Protein AF-A0A960YLD1-F1 (afdb_monomer)

pLDDT: mean 91.47, std 7.97, range [63.34, 98.31]

Foldseek 3Di:
DVVVVVVVVVVVVVVVLVVQQVVCCVPPVGRDPVVVVVVVVVVVVVVVVVVVCQQQDWDDDPPDIDGHHDDDDDDDDDDDDD

Secondary structure (DSSP, 8-state):
-HHHHHHHHHHHHHHHHHHHHHHHHHHHS--SHHHHHHHHHHHHHHHHHHHHHHHH-EEEETTEEEE-SS------PPPPP-

Nearest PDB structures (foldseek):
  5by8-assembly1_B  TM=2.749E-01  e=9.195E+00  Aspergillus nidulans FGSC A4

Solvent-accessible surface area (backbone atoms only — not comparable to full-atom values): 5002 Å² total; per-residue (Å²): 107,74,67,59,55,49,50,53,50,52,49,53,52,50,53,51,54,51,52,53,34,49,50,32,33,73,78,69,72,43,56,49,74,68,53,51,51,51,52,52,53,51,52,53,50,54,48,52,50,53,52,50,51,59,38,64,35,70,48,78,57,92,95,44,78,46,73,41,60,96,72,92,84,85,86,85,79,80,80,79,85,129

Radius of gyration: 28.7 Å; Cα contacts (8 Å, |Δi|>4): 29; chains: 1; bounding box: 50×19×95 Å

Mean predicted aligned error: 8.58 Å

Sequence (82 aa):
MAEEDLLKSLESQLITLYAEKELLQVELGVSSATEIIALIKSMEAQLVDLYADRENAIVIDGNRITIAGAKKIFVRKRKSAS

Structure (mmCIF, N/CA/C/O backbone):
data_AF-A0A960YLD1-F1
#
_entry.id   AF-A0A960YLD1-F1
#
loop_
_atom_site.group_PDB
_atom_site.id
_atom_site.type_symbol
_atom_site.label_atom_id
_atom_site.label_alt_id
_atom_site.label_comp_id
_atom_site.label_asym_id
_atom_site.label_entity_id
_atom_site.label_seq_id
_atom_site.pdbx_PDB_ins_code
_atom_site.Cartn_x
_atom_site.Cartn_y
_atom_site.Cartn_z
_atom_site.occupancy
_atom_site.B_iso_or_equiv
_atom_site.auth_seq_id
_atom_site.auth_comp_id
_atom_site.auth_asym_id
_atom_site.auth_atom_id
_atom_site.pdbx_PDB_model_num
ATOM 1 N N . MET A 1 1 ? -15.915 -4.477 42.077 1.00 63.88 1 MET A N 1
ATOM 2 C CA . MET A 1 1 ? -14.728 -3.639 41.793 1.00 63.88 1 MET A CA 1
ATOM 3 C C . MET A 1 1 ? -13.873 -4.260 40.696 1.00 63.88 1 MET A C 1
ATOM 5 O O . MET A 1 1 ? -13.947 -3.747 39.597 1.00 63.88 1 MET A O 1
ATOM 9 N N . ALA A 1 2 ? -13.198 -5.400 40.901 1.00 83.94 2 ALA A N 1
ATOM 10 C CA . ALA A 1 2 ? -12.309 -5.986 39.878 1.00 83.94 2 ALA A CA 1
ATOM 11 C C . ALA A 1 2 ? -12.960 -6.263 38.500 1.00 83.94 2 ALA A C 1
ATOM 13 O O . ALA A 1 2 ? -12.329 -6.061 37.469 1.00 83.94 2 ALA A O 1
ATOM 14 N N . GLU A 1 3 ? -14.220 -6.700 38.472 1.00 90.31 3 GLU A N 1
ATOM 15 C CA . GLU A 1 3 ? -14.958 -6.955 37.223 1.00 90.31 3 GLU A CA 1
ATOM 16 C C . GLU A 1 3 ? -15.319 -5.665 36.469 1.00 90.31 3 GLU A C 1
ATOM 18 O O . GLU A 1 3 ? -15.251 -5.610 35.244 1.00 90.31 3 GLU A O 1
ATOM 23 N N . GLU A 1 4 ? -15.637 -4.598 37.201 1.00 92.44 4 GLU A N 1
ATOM 24 C CA . GLU A 1 4 ? -15.991 -3.304 3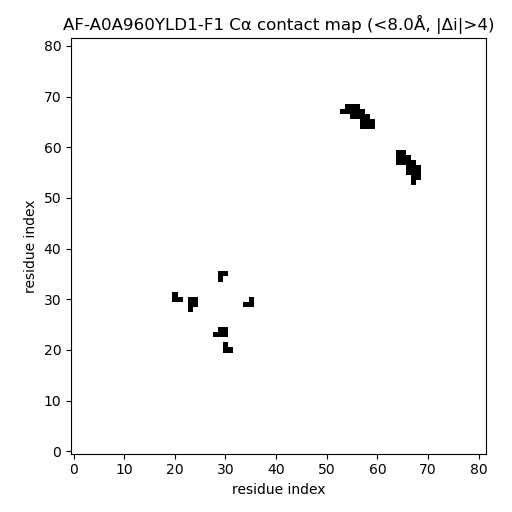6.616 1.00 92.44 4 GLU A CA 1
ATOM 25 C C . GLU A 1 4 ? -14.756 -2.584 36.057 1.00 92.44 4 GLU A C 1
ATOM 27 O O . GLU A 1 4 ? -14.817 -1.962 34.997 1.00 92.44 4 GLU A O 1
ATOM 32 N N . ASP A 1 5 ? -13.614 -2.725 36.732 1.00 94.38 5 ASP A N 1
ATOM 33 C CA . ASP A 1 5 ? -12.332 -2.205 36.257 1.00 94.38 5 ASP A CA 1
ATOM 34 C C . ASP A 1 5 ? -11.852 -2.958 35.002 1.00 94.38 5 ASP A C 1
ATOM 36 O O . ASP A 1 5 ? -11.341 -2.344 34.061 1.00 94.38 5 ASP A O 1
ATOM 40 N N . LEU A 1 6 ? -12.080 -4.278 34.940 1.00 95.31 6 LEU A N 1
ATOM 41 C CA . LEU A 1 6 ? -11.806 -5.086 33.749 1.00 95.31 6 LEU A CA 1
ATOM 42 C C . LEU A 1 6 ? -12.678 -4.655 32.561 1.00 95.31 6 LEU A C 1
ATOM 44 O O . LEU A 1 6 ? -12.156 -4.471 31.462 1.00 95.31 6 LEU A O 1
ATOM 48 N N . LEU A 1 7 ? -13.981 -4.450 32.778 1.00 96.12 7 LEU A N 1
ATOM 49 C CA . LEU A 1 7 ? -14.903 -3.981 31.738 1.00 96.12 7 LEU A CA 1
ATOM 50 C C . LEU A 1 7 ? -14.478 -2.622 31.168 1.00 96.12 7 LEU A C 1
ATOM 52 O O . LEU A 1 7 ? -14.390 -2.478 29.951 1.00 96.12 7 LEU A O 1
ATOM 56 N N . LYS A 1 8 ? -14.121 -1.663 32.031 1.00 95.25 8 LYS A N 1
ATOM 57 C CA . LYS A 1 8 ? -13.622 -0.341 31.606 1.00 95.25 8 LYS A CA 1
ATOM 58 C C . LYS A 1 8 ? -12.322 -0.439 30.805 1.00 95.25 8 LYS A C 1
ATOM 60 O O . LYS A 1 8 ? -12.133 0.295 29.836 1.00 95.25 8 LYS A O 1
ATOM 65 N N . SER A 1 9 ? -11.422 -1.353 31.178 1.00 95.81 9 SER A N 1
ATOM 66 C CA . SER A 1 9 ? -10.184 -1.588 30.425 1.00 95.81 9 SER A CA 1
ATOM 67 C C . SER A 1 9 ? -10.460 -2.142 29.025 1.00 95.81 9 SER A C 1
ATOM 69 O O . SER A 1 9 ? -9.879 -1.660 28.052 1.00 95.81 9 SER A O 1
ATOM 71 N N . LEU A 1 10 ? -11.362 -3.120 28.906 1.00 97.00 10 LEU A N 1
ATOM 72 C CA . LEU A 1 10 ? -11.740 -3.706 27.618 1.00 97.00 10 LEU A CA 1
ATOM 73 C C . LEU A 1 10 ? -12.470 -2.699 26.720 1.00 97.00 10 LEU A C 1
ATOM 75 O O . LEU A 1 10 ? -12.201 -2.646 25.522 1.00 97.00 10 LEU A O 1
ATOM 79 N N . GLU A 1 11 ? -13.342 -1.869 27.293 1.00 97.44 11 GLU A N 1
ATOM 80 C CA . GLU A 1 11 ? -14.016 -0.785 26.573 1.00 97.44 11 GLU A CA 1
ATOM 81 C C . GLU A 1 11 ? -13.005 0.223 26.010 1.00 97.44 11 GLU A C 1
ATOM 83 O O . GLU A 1 11 ? -13.042 0.540 24.823 1.00 97.44 11 GLU A O 1
ATOM 88 N N . SER A 1 12 ? -12.039 0.654 26.825 1.00 97.62 12 SER A N 1
ATOM 89 C CA . SER A 1 12 ? -10.967 1.557 26.389 1.00 97.62 12 SER A CA 1
ATOM 90 C C . SER A 1 12 ? -10.120 0.961 25.253 1.00 97.62 12 SER A C 1
ATOM 92 O O . SER A 1 12 ? -9.812 1.640 24.268 1.00 97.62 12 SER A O 1
ATOM 94 N N . GLN A 1 13 ? -9.796 -0.335 25.337 1.00 97.88 13 GLN A N 1
ATOM 95 C CA . GLN A 1 13 ? -9.078 -1.046 24.274 1.00 97.88 13 GLN A CA 1
ATOM 96 C C . GLN A 1 13 ? -9.896 -1.125 22.979 1.00 97.88 13 GLN A C 1
ATOM 98 O O . GLN A 1 13 ? -9.345 -0.915 21.900 1.00 97.88 13 GLN A O 1
ATOM 103 N N . LEU A 1 14 ? -11.206 -1.377 23.066 1.00 98.19 14 LEU A N 1
ATOM 104 C CA . LEU A 1 14 ? -12.089 -1.392 21.898 1.00 98.19 14 LEU A CA 1
ATOM 105 C C . LEU A 1 14 ? -12.204 -0.011 21.253 1.00 98.19 14 LEU A C 1
ATOM 107 O O . LEU A 1 14 ? -12.089 0.090 20.035 1.00 98.19 14 LEU A O 1
ATOM 111 N N . ILE A 1 15 ? -12.392 1.043 22.050 1.00 98.25 15 ILE A N 1
ATOM 112 C CA . ILE A 1 15 ? -12.455 2.423 21.549 1.00 98.25 15 ILE A CA 1
ATOM 113 C C . ILE A 1 15 ? -11.171 2.765 20.793 1.00 98.25 15 ILE A C 1
ATOM 115 O O . ILE A 1 15 ? -11.235 3.260 19.670 1.00 98.25 15 ILE A O 1
ATOM 119 N N . THR A 1 16 ? -10.016 2.449 21.380 1.00 98.25 16 THR A N 1
ATOM 120 C CA . THR A 1 16 ? -8.710 2.684 20.752 1.00 98.25 16 THR A CA 1
ATOM 121 C C . THR A 1 16 ? -8.588 1.917 19.436 1.00 98.25 16 THR A C 1
ATOM 123 O O . THR A 1 16 ? -8.270 2.507 18.407 1.00 98.25 16 THR A O 1
ATOM 126 N N . LEU A 1 17 ? -8.932 0.625 19.432 1.00 97.62 17 LEU A N 1
ATOM 127 C CA . LEU A 1 17 ? -8.863 -0.217 18.237 1.00 97.62 17 LEU A CA 1
ATOM 128 C C . LEU A 1 17 ? -9.764 0.297 17.102 1.00 97.62 17 LEU A C 1
ATOM 130 O O . LEU A 1 17 ? -9.373 0.267 15.935 1.00 97.62 17 LEU A O 1
ATOM 134 N N . TYR A 1 18 ? -10.974 0.761 17.421 1.00 98.00 18 TYR A N 1
ATOM 135 C CA . TYR A 1 18 ? -11.879 1.315 16.415 1.00 98.00 18 TYR A CA 1
ATOM 136 C C . TYR A 1 18 ? -11.423 2.682 15.911 1.00 98.00 18 TYR A C 1
ATOM 138 O O . TYR A 1 18 ? -11.535 2.937 14.715 1.00 98.00 18 TYR A O 1
ATOM 146 N N . ALA A 1 19 ? -10.863 3.528 16.776 1.00 98.31 19 ALA A N 1
ATOM 147 C CA . ALA A 1 19 ? -10.292 4.806 16.364 1.00 98.31 19 ALA A CA 1
ATOM 148 C C . ALA A 1 19 ? -9.105 4.615 15.403 1.00 98.31 19 ALA A C 1
ATOM 150 O O . ALA A 1 19 ? -9.021 5.298 14.385 1.00 98.31 19 ALA A O 1
ATOM 151 N N . GLU A 1 20 ? -8.225 3.649 15.677 1.00 98.12 20 GLU A N 1
ATOM 152 C CA . GLU A 1 20 ? -7.119 3.295 14.779 1.00 98.12 20 GLU A CA 1
ATOM 153 C C . GLU A 1 20 ? -7.621 2.765 13.432 1.00 98.12 20 GLU A C 1
ATOM 155 O O . GLU A 1 20 ? -7.118 3.161 12.380 1.00 98.12 20 GLU A O 1
ATOM 160 N N . LYS A 1 21 ? -8.643 1.900 13.438 1.00 98.06 21 LYS A N 1
ATOM 161 C CA . LYS A 1 21 ? -9.256 1.401 12.200 1.00 98.06 21 LYS A CA 1
ATOM 162 C C . LYS A 1 21 ? -9.908 2.501 11.375 1.00 98.06 21 LYS A C 1
ATOM 164 O O . LYS A 1 21 ? -9.758 2.488 10.156 1.00 98.06 21 LYS A O 1
ATOM 169 N N . GLU A 1 22 ? -10.608 3.428 12.019 1.00 98.25 22 GLU A N 1
ATOM 170 C CA . GLU A 1 22 ? -11.224 4.568 11.341 1.00 98.25 22 GLU A CA 1
ATOM 171 C C . GLU A 1 22 ? -10.156 5.459 10.705 1.00 98.25 22 GLU A C 1
ATOM 173 O O . GLU A 1 22 ? -10.268 5.810 9.535 1.00 98.25 22 GLU A O 1
ATOM 178 N N . LEU A 1 23 ? -9.070 5.746 11.42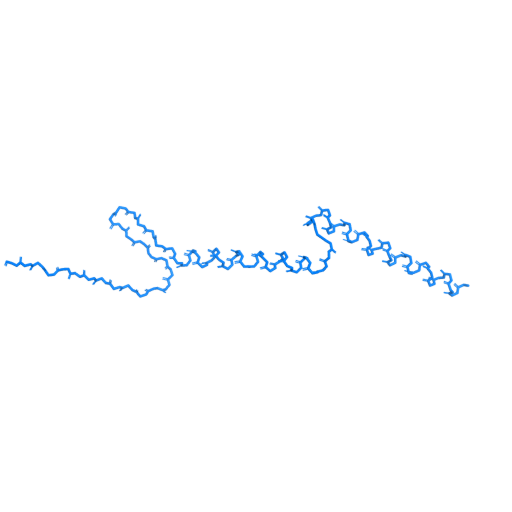9 1.00 98.31 23 LEU A N 1
ATOM 179 C CA . LEU A 1 23 ? -7.943 6.502 10.888 1.00 98.31 23 LEU A CA 1
ATOM 180 C C . LEU A 1 23 ? -7.360 5.827 9.638 1.00 98.31 23 LEU A C 1
ATOM 182 O O . LEU A 1 23 ? -7.166 6.484 8.620 1.00 98.31 23 LEU A O 1
ATOM 186 N N . LEU A 1 24 ? -7.121 4.512 9.688 1.00 98.31 24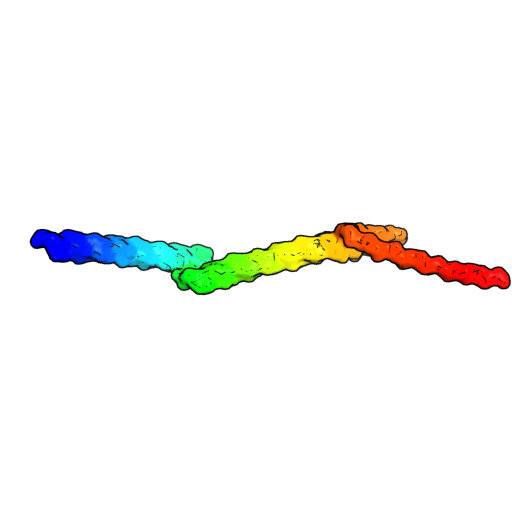 LEU A N 1
ATOM 187 C CA . LEU A 1 24 ? -6.629 3.753 8.534 1.00 98.31 24 LEU A CA 1
ATOM 188 C C . LEU A 1 24 ? -7.612 3.817 7.357 1.00 98.31 24 LEU A C 1
ATOM 190 O O . LEU A 1 24 ? -7.203 4.042 6.219 1.00 98.31 24 LEU A O 1
ATOM 194 N N . GLN A 1 25 ? -8.910 3.684 7.630 1.00 97.94 25 GLN A N 1
ATOM 195 C CA . GLN A 1 25 ? -9.946 3.769 6.607 1.00 97.94 25 GLN A CA 1
ATOM 196 C C . GLN A 1 25 ? -10.005 5.155 5.951 1.00 97.94 25 GLN A C 1
ATOM 198 O O . GLN A 1 25 ? -10.152 5.237 4.734 1.00 97.94 25 GLN A O 1
ATOM 203 N N . VAL A 1 26 ? -9.885 6.229 6.734 1.00 98.12 26 VAL A N 1
ATOM 204 C CA . VAL A 1 26 ? -9.921 7.615 6.249 1.00 98.12 26 VAL A CA 1
ATOM 205 C C . VAL A 1 26 ? -8.670 7.955 5.438 1.00 98.12 26 VAL A C 1
ATOM 207 O O . VAL A 1 26 ? -8.786 8.517 4.352 1.00 98.12 26 VAL A O 1
ATOM 210 N N . GLU A 1 27 ? -7.486 7.592 5.934 1.00 98.00 27 GLU A N 1
ATOM 211 C CA . GLU A 1 27 ? -6.211 7.984 5.321 1.00 98.00 27 GLU A CA 1
ATOM 212 C C . GLU A 1 27 ? -5.812 7.087 4.142 1.00 98.00 27 GLU A C 1
ATOM 214 O O . GLU A 1 27 ? -5.250 7.560 3.155 1.00 98.00 27 GLU A O 1
ATOM 219 N N . LEU A 1 28 ? -6.085 5.782 4.233 1.00 96.69 28 LEU A N 1
ATOM 220 C CA . LEU A 1 28 ? -5.622 4.787 3.258 1.00 96.69 28 LEU A CA 1
ATOM 221 C C . LEU A 1 28 ? -6.760 4.172 2.435 1.00 96.69 28 LEU A C 1
ATOM 223 O O . LEU A 1 28 ? -6.493 3.450 1.475 1.00 96.69 28 LEU A O 1
ATOM 227 N N . GLY A 1 29 ? -8.023 4.399 2.810 1.00 96.81 29 GLY A N 1
ATOM 228 C CA . GLY A 1 29 ? -9.179 3.742 2.189 1.00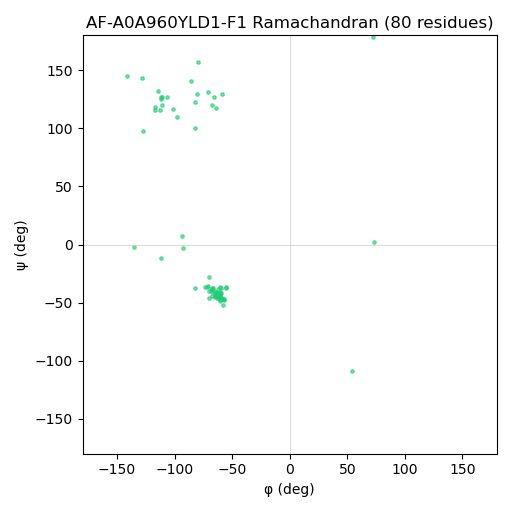 96.81 29 GLY A CA 1
ATOM 229 C C . GLY A 1 29 ? -9.332 2.262 2.560 1.00 96.81 29 GLY A C 1
ATOM 230 O O . GLY A 1 29 ? -10.253 1.607 2.071 1.00 96.81 29 GLY A O 1
ATOM 231 N N . VAL A 1 30 ? -8.456 1.732 3.419 1.00 96.94 30 VAL A N 1
ATOM 232 C CA . VAL A 1 30 ? -8.430 0.335 3.869 1.00 96.94 30 VAL A CA 1
ATOM 233 C C . VAL A 1 30 ? -8.071 0.271 5.349 1.00 96.94 30 VAL A C 1
ATOM 235 O O . VAL A 1 30 ? -7.256 1.049 5.831 1.00 96.94 30 VAL A O 1
ATOM 238 N N . SER A 1 31 ? -8.647 -0.680 6.079 1.00 96.75 31 SER A N 1
ATOM 239 C CA . SER A 1 31 ? -8.461 -0.795 7.537 1.00 96.75 31 SER A CA 1
ATOM 240 C C . SER A 1 31 ? -8.195 -2.223 8.014 1.00 96.75 31 SER A C 1
ATOM 242 O O . SER A 1 31 ? -7.962 -2.456 9.205 1.00 96.75 31 SER A O 1
ATOM 244 N N . SER A 1 32 ? -8.195 -3.205 7.105 1.00 97.06 32 SER A N 1
ATOM 245 C CA . SER A 1 32 ? -7.748 -4.555 7.432 1.00 97.06 32 SER A CA 1
ATOM 246 C C . SER A 1 32 ? -6.233 -4.684 7.270 1.00 97.06 32 SER A C 1
ATOM 248 O O . SER A 1 32 ? -5.638 -4.188 6.312 1.00 97.06 32 SER A O 1
ATOM 250 N N . ALA A 1 33 ? -5.596 -5.420 8.183 1.00 96.25 33 ALA A N 1
ATOM 251 C CA . ALA A 1 33 ? -4.162 -5.692 8.100 1.00 96.25 33 ALA A CA 1
ATOM 252 C C . ALA A 1 33 ? -3.772 -6.342 6.758 1.00 96.25 33 ALA A C 1
ATOM 254 O O . ALA A 1 33 ? -2.731 -6.029 6.190 1.00 96.25 33 ALA A O 1
ATOM 255 N N . THR A 1 34 ? -4.624 -7.219 6.221 1.00 97.94 34 THR A N 1
ATOM 256 C CA . THR A 1 34 ? -4.410 -7.884 4.930 1.00 97.94 34 THR A CA 1
ATOM 257 C C . THR A 1 34 ? -4.405 -6.912 3.756 1.00 97.94 34 THR A C 1
ATOM 259 O O . THR A 1 34 ? -3.540 -7.024 2.889 1.00 97.94 34 THR A O 1
ATOM 262 N N . GLU A 1 35 ? -5.328 -5.950 3.729 1.00 97.62 35 GLU A N 1
ATOM 263 C CA . GLU A 1 35 ? -5.385 -4.937 2.671 1.00 97.62 35 GLU A CA 1
ATOM 264 C C . GLU A 1 35 ? -4.219 -3.959 2.776 1.00 97.62 35 GLU A C 1
ATOM 266 O O . GLU A 1 35 ? -3.615 -3.632 1.760 1.00 97.62 35 GLU A O 1
ATOM 271 N N . ILE A 1 36 ? -3.839 -3.557 3.992 1.00 97.75 36 ILE A N 1
ATOM 272 C CA . ILE A 1 36 ? -2.682 -2.681 4.220 1.00 97.75 36 ILE A CA 1
ATOM 273 C C . ILE A 1 36 ? -1.393 -3.355 3.730 1.00 97.75 36 ILE A C 1
ATOM 275 O O . ILE A 1 36 ? -0.597 -2.742 3.021 1.00 97.75 36 ILE A O 1
ATOM 279 N N . ILE A 1 37 ? -1.199 -4.642 4.040 1.00 98.25 37 ILE A N 1
ATOM 280 C CA . ILE A 1 37 ? -0.050 -5.413 3.540 1.00 98.25 37 ILE A CA 1
ATOM 281 C C . ILE A 1 37 ? -0.080 -5.506 2.010 1.00 98.25 37 ILE A C 1
ATOM 283 O O . ILE A 1 37 ? 0.961 -5.371 1.367 1.00 98.25 37 ILE A O 1
ATOM 287 N N . ALA A 1 38 ? -1.250 -5.749 1.414 1.00 97.94 38 ALA A N 1
ATOM 288 C CA . ALA A 1 38 ? -1.391 -5.819 -0.038 1.00 97.94 38 ALA A CA 1
ATOM 289 C C . ALA A 1 38 ? -1.075 -4.472 -0.708 1.00 97.94 38 ALA A C 1
ATOM 291 O O . ALA A 1 38 ? -0.361 -4.447 -1.711 1.00 97.94 38 ALA A O 1
ATOM 292 N N . LEU A 1 39 ? -1.541 -3.365 -0.121 1.00 97.62 39 LEU A N 1
ATOM 293 C CA . LEU A 1 39 ? -1.259 -2.009 -0.578 1.00 97.62 39 LEU A CA 1
ATOM 294 C C . LEU A 1 39 ? 0.251 -1.750 -0.598 1.00 97.62 39 LEU A C 1
ATOM 296 O O . LEU A 1 39 ? 0.792 -1.416 -1.651 1.00 97.62 39 LEU A O 1
ATOM 300 N N . ILE A 1 40 ? 0.947 -2.008 0.514 1.00 97.38 40 ILE A N 1
ATOM 301 C CA . ILE A 1 40 ? 2.402 -1.806 0.616 1.00 97.38 40 ILE A CA 1
ATOM 302 C C . ILE A 1 40 ? 3.151 -2.662 -0.411 1.00 97.38 40 ILE A C 1
ATOM 304 O O . ILE A 1 40 ? 3.980 -2.142 -1.154 1.00 97.38 40 ILE A O 1
ATOM 308 N N . LYS A 1 41 ? 2.812 -3.950 -0.535 1.00 98.06 41 LYS A N 1
ATOM 309 C CA . LYS A 1 41 ? 3.444 -4.838 -1.526 1.00 98.06 41 LYS A CA 1
ATOM 310 C C . LYS A 1 41 ? 3.230 -4.369 -2.963 1.00 98.06 41 LYS A C 1
ATOM 312 O O . LYS A 1 41 ? 4.122 -4.511 -3.796 1.00 98.06 41 LYS A O 1
ATOM 317 N N . SER A 1 42 ? 2.056 -3.816 -3.268 1.00 97.44 42 SER A N 1
ATOM 318 C CA . SER A 1 42 ? 1.783 -3.268 -4.598 1.00 97.44 42 SER A CA 1
ATOM 319 C C . SER A 1 42 ? 2.642 -2.035 -4.893 1.00 97.44 42 SER A C 1
ATOM 321 O O . SER A 1 42 ? 3.152 -1.901 -6.003 1.00 97.44 42 SER A O 1
ATOM 323 N N . MET A 1 43 ? 2.877 -1.183 -3.890 1.00 97.44 43 MET A N 1
ATOM 324 C CA . MET A 1 43 ? 3.757 -0.019 -4.009 1.00 97.44 43 MET A CA 1
ATOM 325 C C . MET A 1 43 ? 5.222 -0.439 -4.191 1.00 97.44 43 MET A C 1
ATOM 327 O O . MET A 1 43 ? 5.925 0.130 -5.022 1.00 97.44 43 MET A O 1
ATOM 331 N N . GLU A 1 44 ? 5.679 -1.465 -3.468 1.00 97.50 44 GLU A N 1
ATOM 332 C CA . GLU A 1 44 ? 7.020 -2.036 -3.645 1.00 97.50 44 GLU A CA 1
ATOM 333 C C . GLU A 1 44 ? 7.216 -2.597 -5.059 1.00 97.50 44 GLU A C 1
ATOM 335 O O . GLU A 1 44 ? 8.235 -2.320 -5.691 1.00 97.50 44 GLU A O 1
ATOM 340 N N . ALA A 1 45 ? 6.230 -3.329 -5.585 1.00 96.75 45 ALA A N 1
ATOM 341 C CA . ALA A 1 45 ? 6.279 -3.860 -6.946 1.00 96.75 45 ALA A CA 1
ATOM 342 C C . ALA A 1 45 ? 6.369 -2.740 -7.996 1.00 96.75 45 ALA A C 1
ATOM 344 O O . ALA A 1 45 ? 7.238 -2.784 -8.862 1.00 96.75 45 ALA A O 1
ATOM 345 N N . GLN A 1 46 ? 5.549 -1.691 -7.864 1.00 96.50 46 GLN A N 1
ATOM 346 C CA . GLN A 1 46 ? 5.600 -0.528 -8.759 1.00 96.50 46 GLN A CA 1
ATOM 347 C C . GLN A 1 46 ? 6.967 0.174 -8.733 1.00 96.50 46 GLN A C 1
ATOM 349 O O . GLN A 1 46 ? 7.448 0.629 -9.771 1.00 96.50 46 GLN A O 1
ATOM 354 N N . LEU A 1 47 ? 7.616 0.259 -7.566 1.00 96.44 47 LEU A N 1
ATOM 355 C CA . LEU A 1 47 ? 8.966 0.817 -7.461 1.00 96.44 47 LEU A CA 1
ATOM 356 C C . LEU A 1 47 ? 10.003 -0.068 -8.152 1.00 96.44 47 LEU A C 1
ATOM 358 O O . LEU A 1 47 ? 10.857 0.452 -8.869 1.00 96.44 47 LEU A O 1
ATOM 362 N N . VAL A 1 48 ? 9.937 -1.386 -7.953 1.00 94.19 48 VAL A N 1
ATOM 363 C CA . VAL A 1 48 ? 10.831 -2.337 -8.629 1.00 94.19 48 VAL A CA 1
ATOM 364 C C . VAL A 1 48 ? 10.707 -2.201 -10.144 1.00 94.19 48 VAL A C 1
ATOM 366 O O . VAL A 1 48 ? 11.731 -2.072 -10.817 1.00 94.19 48 VAL A O 1
ATOM 369 N N . ASP A 1 49 ? 9.482 -2.144 -10.662 1.00 93.12 49 ASP A N 1
ATOM 370 C CA . ASP A 1 49 ? 9.222 -1.966 -12.091 1.00 93.12 49 ASP A CA 1
ATOM 371 C C . ASP A 1 49 ? 9.804 -0.639 -12.601 1.00 93.12 49 ASP A C 1
ATOM 373 O O . ASP A 1 49 ? 10.525 -0.615 -13.599 1.00 93.12 49 ASP A O 1
ATOM 377 N N . LEU A 1 50 ? 9.611 0.461 -11.864 1.00 91.44 50 LEU A N 1
ATOM 378 C CA . LEU A 1 50 ? 10.165 1.771 -12.220 1.00 91.44 50 LEU A CA 1
ATOM 379 C C . LEU A 1 50 ? 11.703 1.769 -12.283 1.00 91.44 50 LEU A C 1
ATOM 381 O O . LEU A 1 50 ? 12.303 2.357 -13.190 1.00 91.44 50 LEU A O 1
ATOM 385 N N . TYR A 1 51 ? 12.363 1.134 -11.312 1.00 89.94 51 TYR A N 1
ATOM 386 C CA . TYR A 1 51 ? 13.822 1.021 -11.311 1.00 89.94 51 TYR A CA 1
ATOM 387 C C . TYR A 1 51 ? 14.318 0.117 -12.440 1.00 89.94 51 TYR A C 1
ATOM 389 O O . TYR A 1 51 ? 15.314 0.456 -13.084 1.00 89.94 51 TYR A O 1
ATOM 397 N N . ALA A 1 52 ? 13.608 -0.976 -12.723 1.00 86.69 52 ALA A N 1
ATOM 398 C CA . ALA A 1 52 ? 13.920 -1.860 -13.835 1.00 86.69 52 ALA A CA 1
ATOM 399 C C . ALA A 1 52 ? 13.796 -1.126 -15.177 1.00 86.69 52 ALA A C 1
ATOM 401 O O . ALA A 1 52 ? 14.708 -1.207 -15.998 1.00 86.69 52 ALA A O 1
ATOM 402 N N . ASP A 1 53 ? 12.731 -0.357 -15.394 1.00 86.31 53 ASP A N 1
ATOM 403 C CA . ASP A 1 53 ? 12.544 0.437 -16.611 1.00 86.31 53 ASP A CA 1
ATOM 404 C C . ASP A 1 53 ? 13.661 1.466 -16.789 1.00 86.31 53 ASP A C 1
ATOM 406 O O . ASP A 1 53 ? 14.229 1.609 -17.876 1.00 86.31 53 ASP A O 1
ATOM 410 N N . ARG A 1 54 ? 14.049 2.140 -15.701 1.00 84.38 54 ARG A N 1
ATOM 411 C CA . ARG A 1 54 ? 15.164 3.091 -15.714 1.00 84.38 54 ARG A CA 1
ATOM 412 C C . ARG A 1 54 ? 16.496 2.418 -16.045 1.00 84.38 54 ARG A C 1
ATOM 414 O O . ARG A 1 54 ? 17.278 2.972 -16.817 1.00 84.38 54 ARG A O 1
ATOM 421 N N . GLU A 1 55 ? 16.780 1.256 -15.465 1.00 8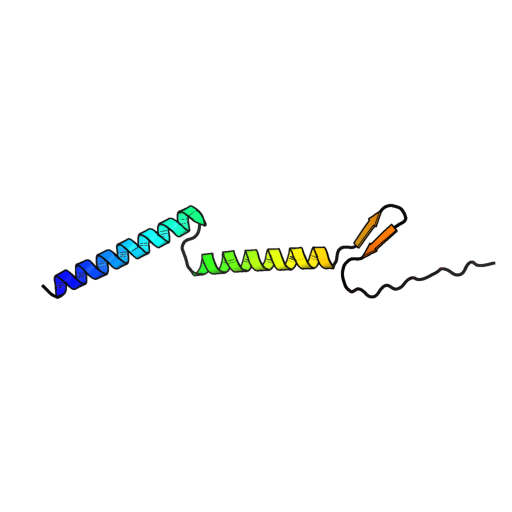4.06 55 GLU A N 1
ATOM 422 C CA . GLU A 1 55 ? 18.014 0.509 -15.734 1.00 84.06 55 GLU A CA 1
ATOM 423 C C . GLU A 1 55 ? 18.023 -0.092 -17.146 1.00 84.06 55 GLU A C 1
ATOM 425 O O . GLU A 1 55 ? 19.077 -0.249 -17.762 1.00 84.06 55 GLU A O 1
ATOM 430 N N . ASN A 1 56 ? 16.847 -0.392 -17.693 1.00 83.81 56 ASN A N 1
ATOM 431 C CA . ASN A 1 56 ? 16.698 -0.993 -19.010 1.00 83.81 56 ASN 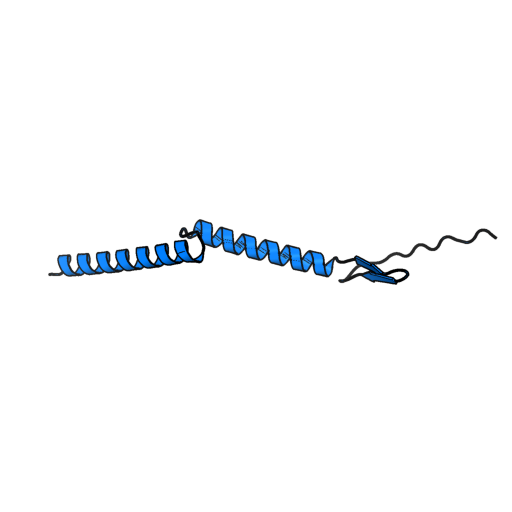A CA 1
ATOM 432 C C . ASN A 1 56 ? 16.509 0.010 -20.150 1.00 83.81 56 ASN A C 1
ATOM 434 O O . ASN A 1 56 ? 16.481 -0.408 -21.310 1.00 83.81 56 ASN A O 1
ATOM 438 N N . ALA A 1 57 ? 16.444 1.306 -19.848 1.00 86.62 57 ALA A N 1
ATOM 439 C CA . ALA A 1 57 ? 16.187 2.346 -20.828 1.00 86.62 57 ALA A CA 1
ATOM 440 C C . ALA A 1 57 ? 17.236 2.373 -21.955 1.00 86.62 57 ALA A C 1
ATOM 442 O O . ALA A 1 57 ? 18.448 2.445 -21.729 1.00 86.62 57 ALA A O 1
ATOM 443 N N . ILE A 1 58 ? 16.748 2.371 -23.196 1.00 8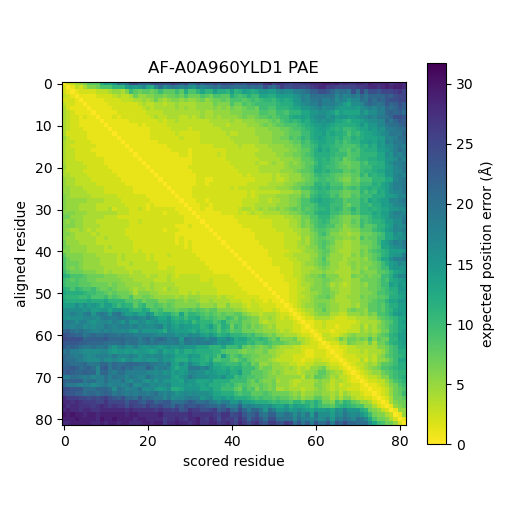8.25 58 ILE A N 1
ATOM 444 C CA . ILE A 1 58 ? 17.534 2.656 -24.397 1.00 88.25 58 ILE A CA 1
ATOM 445 C C . ILE A 1 58 ? 16.939 3.908 -25.029 1.00 88.25 58 ILE A C 1
ATOM 447 O O . ILE A 1 58 ? 15.790 3.909 -25.461 1.00 88.25 58 ILE A O 1
ATOM 451 N N . VAL A 1 59 ? 17.726 4.976 -25.077 1.00 87.69 59 VAL A N 1
ATOM 452 C CA . VAL A 1 59 ? 17.327 6.271 -25.627 1.00 87.69 59 VAL A CA 1
ATOM 453 C C . VAL A 1 59 ? 18.029 6.469 -26.964 1.00 87.69 59 VAL A C 1
ATOM 455 O O . VAL A 1 59 ? 19.251 6.351 -27.048 1.00 87.69 59 VAL A O 1
ATOM 458 N N . ILE A 1 60 ? 17.265 6.775 -28.011 1.00 89.25 60 ILE A N 1
ATOM 459 C CA . ILE A 1 60 ? 17.790 7.113 -29.338 1.00 89.25 60 ILE A CA 1
ATOM 460 C C . ILE A 1 60 ? 17.508 8.593 -29.583 1.00 89.25 60 ILE A C 1
ATOM 462 O O . ILE A 1 60 ? 16.354 9.010 -29.584 1.00 89.25 60 ILE A O 1
ATOM 466 N N . ASP A 1 61 ? 18.564 9.370 -29.787 1.00 88.50 61 ASP A N 1
ATOM 467 C CA . ASP A 1 61 ? 18.514 10.805 -30.051 1.00 88.50 61 ASP A CA 1
ATOM 468 C C . ASP A 1 61 ? 19.321 11.112 -31.318 1.00 88.50 61 ASP A C 1
ATOM 470 O O . ASP A 1 61 ? 20.556 11.157 -31.307 1.00 88.50 61 ASP A O 1
ATOM 474 N N . GLY A 1 62 ? 18.610 11.227 -32.443 1.00 89.12 62 GLY A N 1
ATOM 475 C CA . GLY A 1 62 ? 19.192 11.407 -33.771 1.00 89.12 62 GLY A CA 1
ATOM 476 C C . GLY A 1 62 ? 20.216 10.319 -34.105 1.00 89.12 62 GLY A C 1
ATOM 477 O O . GLY A 1 62 ? 19.871 9.156 -34.304 1.00 89.12 62 GLY A O 1
ATOM 478 N N . ASN A 1 63 ? 21.492 10.709 -34.138 1.00 91.25 63 ASN A N 1
ATOM 479 C CA . ASN A 1 63 ? 22.616 9.820 -34.446 1.00 91.25 63 ASN A CA 1
ATOM 480 C C . ASN A 1 63 ? 23.276 9.207 -33.195 1.00 91.25 63 ASN A C 1
ATOM 482 O O . ASN A 1 63 ? 24.324 8.569 -33.309 1.00 91.25 63 ASN A O 1
ATOM 486 N N . ARG A 1 64 ? 22.707 9.404 -31.999 1.00 88.75 64 ARG A N 1
ATOM 487 C CA . ARG A 1 64 ? 23.237 8.895 -30.730 1.00 88.75 64 ARG A CA 1
ATOM 488 C C . ARG A 1 64 ? 22.286 7.871 -30.121 1.00 88.75 64 ARG A C 1
ATOM 490 O O . ARG A 1 64 ? 21.097 8.124 -29.979 1.00 88.75 64 ARG A O 1
ATOM 497 N N . ILE A 1 65 ? 22.832 6.734 -29.700 1.00 90.88 65 ILE A N 1
ATOM 498 C CA . ILE A 1 65 ? 22.119 5.743 -28.889 1.00 90.88 65 ILE A CA 1
ATOM 499 C C . ILE A 1 65 ? 22.756 5.741 -27.500 1.00 90.88 65 ILE A C 1
ATOM 501 O O . ILE A 1 65 ? 23.968 5.570 -27.369 1.00 90.88 65 ILE A O 1
ATOM 505 N N . THR A 1 66 ? 21.947 5.945 -26.466 1.00 88.31 66 THR A N 1
ATOM 506 C CA . THR A 1 66 ? 22.335 5.843 -25.059 1.00 88.31 66 THR A CA 1
ATOM 507 C C . THR A 1 66 ? 21.652 4.630 -24.453 1.00 88.31 66 THR A C 1
ATOM 509 O O . THR A 1 66 ? 20.441 4.471 -24.557 1.00 88.31 66 THR A O 1
ATOM 512 N N . ILE A 1 67 ? 22.440 3.763 -23.830 1.00 89.56 67 ILE A N 1
ATOM 513 C CA . ILE A 1 67 ? 21.962 2.532 -23.209 1.00 89.56 67 ILE A CA 1
ATOM 514 C C . ILE A 1 67 ? 22.262 2.646 -21.720 1.00 89.56 67 ILE A C 1
ATOM 516 O O . ILE A 1 67 ? 23.424 2.798 -21.342 1.00 89.56 67 ILE A O 1
ATOM 520 N N . ALA A 1 68 ? 21.217 2.629 -20.897 1.00 85.69 68 ALA A N 1
ATOM 521 C CA . ALA A 1 68 ? 21.342 2.621 -19.449 1.00 85.69 68 ALA A CA 1
ATOM 522 C C . ALA A 1 68 ? 21.661 1.209 -18.931 1.00 85.69 68 ALA A C 1
ATOM 524 O O . ALA A 1 68 ? 21.392 0.202 -19.597 1.00 85.69 68 ALA A O 1
ATOM 525 N N . GLY A 1 69 ? 22.250 1.157 -17.735 1.00 82.19 69 GLY A N 1
ATOM 526 C CA . GLY A 1 69 ? 22.544 -0.089 -17.031 1.00 82.19 69 GLY A CA 1
ATOM 527 C C . GLY A 1 69 ? 23.689 -0.913 -17.630 1.00 82.19 69 GLY A C 1
ATOM 528 O O . GLY A 1 69 ? 24.310 -0.568 -18.639 1.00 82.19 69 GLY A O 1
ATOM 529 N N . ALA A 1 70 ? 23.991 -2.036 -16.979 1.00 82.38 70 ALA A N 1
ATOM 530 C CA . ALA A 1 70 ? 25.026 -2.960 -17.428 1.00 82.38 70 ALA A CA 1
ATOM 531 C C . ALA A 1 70 ? 24.470 -3.900 -18.512 1.00 82.38 70 ALA A C 1
ATOM 533 O O . ALA A 1 70 ? 23.794 -4.886 -18.217 1.00 82.38 70 ALA A O 1
ATOM 534 N N . LYS A 1 71 ? 24.761 -3.615 -19.788 1.00 84.75 71 LYS A N 1
ATOM 535 C CA . LYS A 1 71 ? 24.307 -4.433 -20.928 1.00 84.75 71 LYS A CA 1
ATOM 536 C C . LYS A 1 71 ? 25.460 -4.810 -21.857 1.00 84.75 71 LYS A C 1
ATOM 538 O O . LYS A 1 71 ? 26.357 -4.012 -22.116 1.00 84.75 71 LYS A O 1
ATOM 543 N N . LYS A 1 72 ? 25.420 -6.029 -22.407 1.00 86.94 72 LYS A N 1
ATOM 544 C CA . LYS A 1 72 ? 26.331 -6.458 -23.483 1.00 86.94 72 LYS A CA 1
ATOM 545 C C . LYS A 1 72 ? 25.800 -5.957 -24.826 1.00 86.94 72 LYS A C 1
ATOM 547 O O . LYS A 1 72 ? 24.682 -6.297 -25.202 1.00 86.94 72 LYS A O 1
ATOM 552 N N . ILE A 1 73 ? 26.604 -5.180 -25.549 1.00 87.56 73 ILE A N 1
ATOM 553 C CA . ILE A 1 73 ? 26.230 -4.584 -26.839 1.00 87.56 73 ILE A CA 1
ATOM 554 C C . ILE A 1 73 ? 27.059 -5.232 -27.950 1.00 87.56 73 ILE A C 1
ATOM 556 O O . ILE A 1 73 ? 28.287 -5.237 -27.889 1.00 87.56 73 ILE A O 1
ATOM 560 N N . PHE A 1 74 ? 26.393 -5.747 -28.986 1.00 85.81 74 PHE A N 1
ATOM 561 C CA . PHE A 1 74 ? 27.039 -6.316 -30.170 1.00 85.81 74 PHE A CA 1
ATOM 562 C C . PHE A 1 74 ? 26.756 -5.442 -31.394 1.00 85.81 74 PHE A C 1
ATOM 564 O O . PHE A 1 74 ? 25.613 -5.329 -31.832 1.00 85.81 74 PHE A O 1
ATOM 571 N N . VAL A 1 75 ? 27.798 -4.840 -31.973 1.00 86.19 75 VAL A N 1
ATOM 572 C CA . VAL A 1 75 ? 27.683 -4.018 -33.187 1.00 86.19 75 VAL A CA 1
ATOM 573 C C . VAL A 1 75 ? 28.142 -4.828 -34.396 1.00 86.19 75 VAL A C 1
ATOM 575 O O . VAL A 1 75 ? 29.312 -5.197 -34.501 1.00 86.19 75 VAL A O 1
ATOM 578 N N . ARG A 1 76 ? 27.233 -5.097 -35.343 1.00 88.25 76 ARG A N 1
ATOM 579 C CA . ARG A 1 76 ? 27.557 -5.798 -36.595 1.00 88.25 76 ARG A CA 1
ATOM 580 C C . ARG A 1 76 ? 27.763 -4.798 -37.731 1.00 88.25 76 ARG A C 1
ATOM 582 O O . ARG A 1 76 ? 26.805 -4.214 -38.230 1.00 88.25 76 ARG A O 1
ATOM 589 N N . LYS A 1 77 ? 29.005 -4.640 -38.194 1.00 83.69 77 LYS A N 1
ATOM 590 C CA . LYS A 1 77 ? 29.320 -3.845 -39.392 1.00 83.69 77 LYS A CA 1
ATOM 591 C C . LYS A 1 77 ? 29.056 -4.680 -40.652 1.00 83.69 77 LYS A C 1
ATOM 593 O O . LYS A 1 77 ? 29.533 -5.811 -40.749 1.00 83.69 77 LYS A O 1
ATOM 598 N N . ARG A 1 78 ? 28.307 -4.150 -41.628 1.00 81.88 78 ARG A N 1
ATOM 599 C CA . ARG A 1 78 ? 28.239 -4.765 -42.969 1.00 81.88 78 ARG A CA 1
ATOM 600 C C . ARG A 1 78 ? 29.581 -4.537 -43.673 1.00 81.88 78 ARG A C 1
ATOM 602 O O . ARG A 1 78 ? 30.082 -3.414 -43.663 1.00 81.88 78 ARG A O 1
ATOM 609 N N . LYS A 1 79 ? 30.172 -5.584 -44.262 1.00 73.56 79 LYS A N 1
ATOM 610 C CA . LYS A 1 79 ? 31.316 -5.420 -45.174 1.00 73.56 79 LYS A CA 1
ATOM 611 C C . LYS A 1 79 ? 30.818 -4.677 -46.415 1.00 73.56 79 LYS A C 1
ATOM 613 O O . LYS A 1 79 ? 29.831 -5.098 -47.012 1.00 73.56 79 LYS A O 1
ATOM 618 N N . SER A 1 80 ? 31.478 -3.582 -46.774 1.00 71.69 80 SER A N 1
ATOM 619 C CA . SER A 1 80 ? 31.317 -2.956 -48.084 1.00 71.69 80 SER A CA 1
ATOM 620 C C . SER A 1 80 ? 31.805 -3.946 -49.141 1.00 71.69 80 SER A C 1
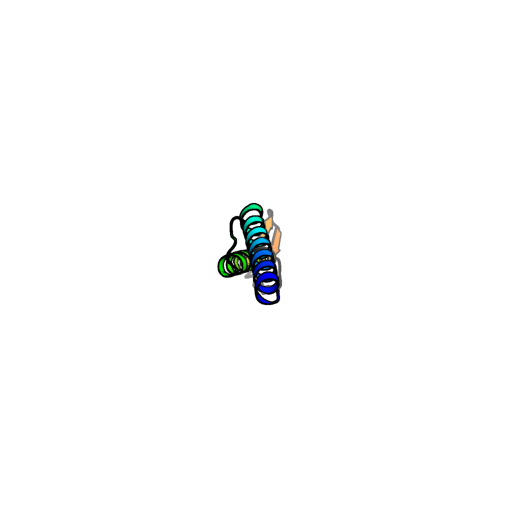ATOM 622 O O . SER A 1 80 ? 32.968 -4.348 -49.097 1.00 71.69 80 SER A O 1
ATOM 624 N N . ALA A 1 81 ? 30.917 -4.382 -50.035 1.00 68.12 81 ALA A N 1
ATOM 625 C CA . ALA A 1 81 ? 31.331 -5.042 -51.267 1.00 68.12 81 A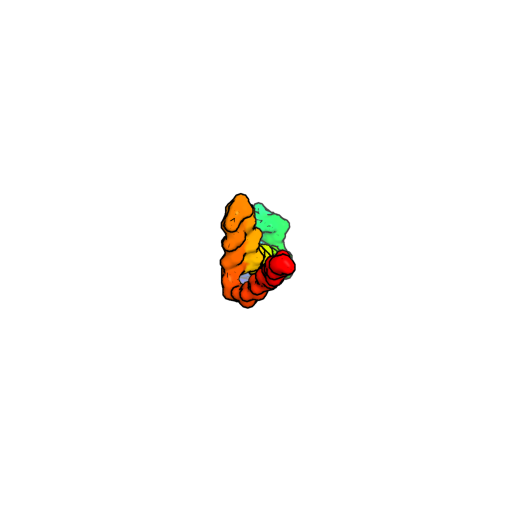LA A CA 1
ATOM 626 C C . ALA A 1 81 ? 32.032 -3.983 -52.130 1.00 68.12 81 ALA A C 1
ATOM 628 O O . ALA A 1 81 ? 31.436 -2.934 -52.380 1.00 68.12 81 ALA A O 1
ATOM 629 N N . SER A 1 82 ? 33.307 -4.214 -52.455 1.00 63.34 82 SER A N 1
ATOM 630 C CA . SER A 1 82 ? 34.075 -3.398 -53.404 1.00 63.34 82 SER A CA 1
ATOM 631 C C . SER A 1 82 ? 33.695 -3.744 -54.831 1.00 63.34 82 SER A C 1
ATOM 633 O O . SER A 1 82 ? 33.602 -4.970 -55.081 1.00 63.34 82 SER A O 1
#